Protein AF-A0A3C0NEG3-F1 (afdb_monomer_lite)

Structure (mmCIF, N/CA/C/O backbone):
data_AF-A0A3C0NEG3-F1
#
_entry.id   AF-A0A3C0NEG3-F1
#
loop_
_atom_site.group_PDB
_atom_site.id
_atom_site.type_symbol
_atom_site.label_atom_id
_atom_site.label_alt_id
_atom_site.label_comp_id
_atom_site.label_asym_id
_atom_site.label_entity_id
_atom_site.label_seq_id
_atom_site.pdbx_PDB_ins_code
_atom_site.Cartn_x
_atom_site.Cartn_y
_atom_site.Cartn_z
_atom_site.occupancy
_atom_site.B_iso_or_equiv
_atom_site.auth_seq_id
_atom_site.auth_comp_id
_atom_site.auth_asym_id
_atom_site.auth_atom_id
_atom_site.pdbx_PDB_model_num
ATOM 1 N N . GLN A 1 1 ? 17.263 -4.544 -6.097 1.00 60.53 1 GLN A N 1
ATOM 2 C CA . GLN A 1 1 ? 18.650 -4.554 -5.579 1.00 60.53 1 GLN A CA 1
ATOM 3 C C . GLN A 1 1 ? 19.624 -3.940 -6.587 1.00 60.53 1 GLN A C 1
ATOM 5 O O . GLN A 1 1 ? 20.251 -2.952 -6.242 1.00 60.53 1 GLN A O 1
ATOM 10 N N . HIS A 1 2 ? 19.670 -4.410 -7.842 1.00 71.50 2 HIS A N 1
ATOM 11 C CA . HIS A 1 2 ? 20.599 -3.918 -8.881 1.00 71.50 2 HIS A CA 1
ATOM 12 C C . HIS A 1 2 ? 20.603 -2.393 -9.121 1.00 71.50 2 HIS A C 1
ATOM 14 O O . HIS A 1 2 ? 21.669 -1.798 -9.230 1.00 71.50 2 HIS A O 1
ATOM 20 N N . HIS A 1 3 ? 19.442 -1.728 -9.105 1.00 70.12 3 HIS A N 1
ATOM 21 C CA . HIS A 1 3 ? 19.370 -0.267 -9.274 1.00 70.12 3 HIS A CA 1
ATOM 22 C C . HIS A 1 3 ? 20.035 0.546 -8.150 1.00 70.12 3 HIS A C 1
ATOM 24 O O . HIS A 1 3 ? 20.292 1.730 -8.329 1.00 70.12 3 HIS A O 1
ATOM 30 N N . ARG A 1 4 ? 20.328 -0.071 -6.995 1.00 71.00 4 ARG A N 1
ATOM 31 C CA . ARG A 1 4 ? 20.996 0.588 -5.858 1.00 71.00 4 ARG A CA 1
ATOM 32 C C . ARG A 1 4 ? 22.513 0.421 -5.888 1.00 71.00 4 ARG A C 1
ATOM 34 O O . ARG A 1 4 ? 23.214 1.191 -5.244 1.00 71.00 4 ARG A O 1
ATOM 41 N N . THR A 1 5 ? 23.007 -0.601 -6.583 1.00 82.31 5 THR A N 1
ATOM 42 C CA . THR A 1 5 ? 24.415 -1.024 -6.534 1.00 82.31 5 THR A CA 1
ATOM 43 C C . THR A 1 5 ? 25.173 -0.723 -7.822 1.00 82.31 5 THR A C 1
ATOM 45 O O . THR A 1 5 ? 26.396 -0.635 -7.796 1.00 82.31 5 THR A O 1
ATOM 48 N N . THR A 1 6 ? 24.474 -0.550 -8.945 1.00 83.25 6 THR A N 1
ATOM 49 C CA . THR A 1 6 ? 25.097 -0.292 -10.246 1.00 83.25 6 THR A CA 1
ATOM 50 C C . THR A 1 6 ? 25.246 1.209 -10.487 1.00 83.25 6 THR A C 1
ATOM 52 O O . THR A 1 6 ? 24.261 1.914 -10.711 1.00 83.25 6 THR A O 1
ATOM 55 N N . GLN A 1 7 ? 26.484 1.707 -10.457 1.00 81.62 7 GLN A N 1
ATOM 56 C CA . GLN A 1 7 ? 26.778 3.099 -10.809 1.00 81.62 7 GLN A CA 1
ATOM 57 C C . GLN A 1 7 ? 26.480 3.367 -12.288 1.00 81.62 7 GLN A C 1
ATOM 59 O O . GLN A 1 7 ? 26.756 2.530 -13.144 1.00 81.62 7 GLN A O 1
ATOM 64 N N . GLY A 1 8 ? 25.922 4.544 -12.585 1.00 84.38 8 GLY A N 1
ATOM 65 C CA . GLY A 1 8 ? 25.623 4.954 -13.961 1.00 84.38 8 GLY A CA 1
ATOM 66 C C . GLY A 1 8 ? 24.558 4.103 -14.659 1.00 84.38 8 GLY A C 1
ATOM 67 O O . GLY A 1 8 ? 24.496 4.106 -15.886 1.00 84.38 8 GLY A O 1
ATOM 68 N N . LEU A 1 9 ? 23.733 3.363 -13.908 1.00 91.31 9 LEU A N 1
ATOM 69 C CA . LEU A 1 9 ? 22.645 2.582 -14.488 1.00 91.31 9 LEU A CA 1
ATOM 70 C C . LEU A 1 9 ? 21.703 3.506 -15.265 1.00 91.31 9 LEU A C 1
ATOM 72 O O . LEU A 1 9 ? 21.126 4.421 -14.689 1.00 91.31 9 LEU A O 1
ATOM 76 N N . ALA A 1 10 ? 21.554 3.261 -16.566 1.00 93.31 10 ALA A N 1
ATOM 77 C CA . ALA A 1 10 ? 20.720 4.088 -17.432 1.00 93.31 10 ALA A CA 1
ATOM 78 C C . ALA A 1 10 ? 19.257 3.636 -17.430 1.00 93.31 10 ALA A C 1
ATOM 80 O O . ALA A 1 10 ? 18.354 4.461 -17.405 1.00 93.31 10 ALA A O 1
ATOM 81 N N . PHE A 1 11 ? 19.019 2.325 -17.445 1.00 94.44 11 PHE A N 1
ATOM 82 C CA . PHE A 1 11 ? 17.681 1.769 -17.598 1.00 94.44 11 PHE A CA 1
ATOM 83 C C . PHE A 1 11 ? 17.547 0.451 -16.837 1.00 94.44 11 PHE A C 1
ATOM 85 O O . PHE A 1 11 ? 18.527 -0.263 -16.619 1.00 94.44 11 PHE A O 1
ATOM 92 N N . THR A 1 12 ? 16.334 0.101 -16.430 1.00 94.62 12 THR A N 1
ATOM 93 C CA . THR A 1 12 ? 16.001 -1.232 -15.915 1.00 94.62 12 THR A CA 1
ATOM 94 C C . THR A 1 12 ? 14.788 -1.767 -16.641 1.00 94.62 12 THR A C 1
ATOM 96 O O . THR A 1 12 ? 13.788 -1.068 -16.731 1.00 94.62 12 THR A O 1
ATOM 99 N N . PHE A 1 13 ? 14.875 -3.010 -17.110 1.00 95.19 13 PHE A N 1
ATOM 100 C CA . PHE A 1 13 ? 13.734 -3.770 -17.604 1.00 95.19 13 PHE A CA 1
ATOM 101 C C . PHE A 1 13 ? 13.286 -4.762 -16.534 1.00 95.19 13 PHE A C 1
ATOM 103 O O . PHE A 1 13 ? 14.113 -5.377 -15.857 1.00 95.19 13 PHE A O 1
ATOM 110 N N . PHE A 1 14 ? 11.978 -4.920 -16.397 1.00 94.94 14 PHE A N 1
ATOM 111 C CA . PHE A 1 14 ? 11.344 -5.866 -15.499 1.00 94.94 14 PHE A CA 1
ATOM 112 C C . PHE A 1 14 ? 10.324 -6.682 -16.288 1.00 94.94 14 PHE A C 1
ATOM 114 O O . PHE A 1 14 ? 9.304 -6.154 -16.721 1.00 94.94 14 PHE A O 1
ATOM 121 N N . ALA A 1 15 ? 10.611 -7.964 -16.489 1.00 95.88 15 ALA A N 1
ATOM 122 C CA . ALA A 1 15 ? 9.687 -8.892 -17.124 1.00 95.88 15 ALA A CA 1
ATOM 123 C C . ALA A 1 15 ? 8.828 -9.588 -16.063 1.00 95.88 15 ALA A C 1
ATOM 125 O O . ALA A 1 15 ? 9.341 -10.028 -15.033 1.00 95.88 15 ALA A O 1
ATOM 126 N N . CYS A 1 16 ? 7.535 -9.722 -16.329 1.00 94.75 16 CYS A N 1
ATOM 127 C CA . CYS A 1 16 ? 6.589 -10.403 -15.453 1.00 94.75 16 CYS A CA 1
ATOM 128 C C . CYS A 1 16 ? 5.609 -11.246 -16.267 1.00 94.75 16 CYS A C 1
ATOM 130 O O . CYS A 1 16 ? 5.291 -10.927 -17.414 1.00 94.75 16 CYS A O 1
ATOM 132 N N . ALA A 1 17 ? 5.151 -12.345 -15.675 1.00 94.69 17 ALA A N 1
ATOM 133 C CA . ALA A 1 17 ? 3.970 -13.026 -16.182 1.00 94.69 17 ALA A CA 1
ATOM 134 C C . ALA A 1 17 ? 2.726 -12.229 -15.775 1.00 94.69 17 ALA A C 1
ATOM 136 O O . ALA A 1 17 ? 2.756 -11.566 -14.739 1.00 94.69 17 ALA A O 1
ATOM 137 N N . GLU A 1 18 ? 1.660 -12.328 -16.574 1.00 91.00 18 GLU A N 1
ATOM 138 C CA . GLU A 1 18 ? 0.368 -11.675 -16.291 1.00 91.00 18 GLU A CA 1
ATOM 139 C C . GLU A 1 18 ? 0.521 -10.157 -16.048 1.00 91.00 18 GLU A C 1
ATOM 141 O O . GLU A 1 18 ? 0.193 -9.657 -14.977 1.00 91.00 18 GLU A O 1
ATOM 146 N N . PRO A 1 19 ? 1.057 -9.387 -17.017 1.00 92.06 19 PRO A N 1
ATOM 147 C CA . PRO A 1 19 ? 1.447 -7.993 -16.786 1.00 92.06 19 PRO A CA 1
ATOM 148 C C . PRO A 1 19 ? 0.305 -7.088 -16.318 1.00 92.06 19 PRO A C 1
ATOM 150 O O . PRO A 1 19 ? 0.536 -6.182 -15.522 1.00 92.06 19 PRO A O 1
ATOM 153 N N . GLU A 1 20 ? -0.918 -7.352 -16.772 1.00 92.88 20 GLU A N 1
ATOM 154 C CA . GLU A 1 20 ? -2.088 -6.544 -16.420 1.00 92.88 20 GLU A CA 1
ATOM 155 C C . GLU A 1 20 ? -2.397 -6.592 -14.916 1.00 92.88 20 GLU A C 1
ATOM 157 O O . GLU A 1 20 ? -2.740 -5.566 -14.329 1.00 92.88 20 GLU A O 1
ATOM 162 N N . ASP A 1 21 ? -2.165 -7.733 -14.261 1.00 92.94 21 ASP A N 1
ATOM 163 C CA . ASP A 1 21 ? -2.406 -7.899 -12.822 1.00 92.94 21 ASP A CA 1
ATOM 164 C C . ASP A 1 21 ? -1.425 -7.065 -11.982 1.00 92.94 21 ASP A C 1
ATOM 166 O O . ASP A 1 21 ? -1.730 -6.637 -10.866 1.00 92.94 21 ASP A O 1
ATOM 170 N N . TRP A 1 22 ? -0.250 -6.766 -12.539 1.00 92.50 22 TRP A N 1
ATOM 171 C CA . TRP A 1 22 ? 0.776 -5.958 -11.888 1.00 92.50 22 TRP A CA 1
ATOM 172 C C . TRP A 1 22 ? 0.698 -4.469 -12.229 1.00 92.50 22 TRP A C 1
ATOM 174 O O . TRP A 1 22 ? 1.451 -3.678 -11.653 1.00 92.50 22 TRP A O 1
ATOM 184 N N . ALA A 1 23 ? -0.196 -4.061 -13.134 1.00 91.69 23 ALA A N 1
ATOM 185 C CA . ALA A 1 23 ? -0.222 -2.708 -13.682 1.00 91.69 23 ALA A CA 1
ATOM 186 C C . ALA A 1 23 ? -0.338 -1.627 -12.596 1.00 91.69 23 ALA A C 1
ATOM 188 O O . ALA A 1 23 ? 0.389 -0.635 -12.639 1.00 91.69 23 ALA A O 1
ATOM 189 N N . VAL A 1 24 ? -1.188 -1.837 -11.586 1.00 92.50 24 VAL A N 1
ATOM 190 C CA . VAL A 1 24 ? -1.364 -0.890 -10.469 1.00 92.50 24 VAL A CA 1
ATOM 191 C C . VAL A 1 24 ? -0.084 -0.763 -9.643 1.00 92.50 24 VAL A C 1
ATOM 193 O O . VAL A 1 24 ? 0.346 0.347 -9.327 1.00 92.50 24 VAL A O 1
ATOM 196 N N . MET A 1 25 ? 0.555 -1.889 -9.322 1.00 91.81 25 MET A N 1
ATOM 197 C CA . MET A 1 25 ? 1.785 -1.901 -8.531 1.00 91.81 25 MET A CA 1
ATOM 198 C C . MET A 1 25 ? 2.939 -1.242 -9.291 1.00 91.81 25 MET A C 1
ATOM 200 O O . MET A 1 25 ? 3.649 -0.409 -8.730 1.00 91.81 25 MET A O 1
ATOM 204 N N . PHE A 1 26 ? 3.098 -1.545 -10.581 1.00 94.38 26 PHE A N 1
ATOM 205 C CA . PHE A 1 26 ? 4.150 -0.938 -11.393 1.00 94.38 26 PHE A CA 1
ATOM 206 C C . PHE A 1 26 ? 3.898 0.537 -11.694 1.00 94.38 26 PHE A C 1
ATOM 208 O O . PHE A 1 26 ? 4.852 1.311 -11.673 1.00 94.38 26 PHE A O 1
ATOM 215 N N . ALA A 1 27 ? 2.644 0.965 -11.850 1.00 91.94 27 ALA A N 1
ATOM 216 C CA . ALA A 1 27 ? 2.310 2.385 -11.916 1.00 91.94 27 ALA A CA 1
ATOM 217 C C . ALA A 1 27 ? 2.690 3.110 -10.612 1.00 91.94 27 ALA A C 1
ATOM 219 O O . ALA A 1 27 ? 3.340 4.157 -10.659 1.00 91.94 27 ALA A O 1
ATOM 220 N N . TYR A 1 28 ? 2.372 2.531 -9.444 1.00 92.31 28 TYR A N 1
ATOM 221 C CA . TYR A 1 28 ? 2.825 3.063 -8.151 1.00 92.31 28 TYR A CA 1
ATOM 222 C C . TYR A 1 28 ? 4.355 3.125 -8.069 1.00 92.31 28 TYR A C 1
ATOM 224 O O . TYR A 1 28 ? 4.900 4.120 -7.592 1.00 92.31 28 TYR A O 1
ATOM 232 N N . ALA A 1 29 ? 5.052 2.105 -8.568 1.00 92.62 29 ALA A N 1
ATOM 233 C CA . ALA A 1 29 ? 6.508 2.030 -8.566 1.00 92.62 29 ALA A CA 1
ATOM 234 C C . ALA A 1 29 ? 7.184 2.867 -9.670 1.00 92.62 29 ALA A C 1
ATOM 236 O O . ALA A 1 29 ? 8.407 2.860 -9.758 1.00 92.62 29 ALA A O 1
ATOM 237 N N . ASP A 1 30 ? 6.427 3.606 -10.488 1.00 94.62 30 ASP A N 1
ATOM 238 C CA . ASP A 1 30 ? 6.941 4.397 -11.617 1.00 94.62 30 ASP A CA 1
ATOM 239 C C . ASP A 1 30 ? 7.656 3.562 -12.698 1.00 94.62 30 ASP A C 1
ATOM 241 O O . ASP A 1 30 ? 8.630 3.987 -13.317 1.00 94.62 30 ASP A O 1
ATOM 245 N N . LEU A 1 31 ? 7.187 2.336 -12.912 1.00 94.75 31 LEU A N 1
ATOM 246 C CA . LEU A 1 31 ? 7.632 1.470 -13.994 1.00 94.75 31 LEU A CA 1
ATOM 247 C C . LEU A 1 31 ? 6.652 1.589 -15.167 1.00 94.75 31 LEU A C 1
ATOM 249 O O . LEU A 1 31 ? 5.475 1.248 -15.054 1.00 94.75 31 LEU A O 1
ATOM 253 N N . ALA A 1 32 ? 7.145 2.060 -16.310 1.00 95.44 32 ALA A N 1
ATOM 254 C CA . ALA A 1 32 ? 6.357 2.238 -17.523 1.00 95.44 32 ALA A CA 1
ATOM 255 C C . ALA A 1 32 ? 6.205 0.916 -18.281 1.00 95.44 32 ALA A C 1
ATOM 257 O O . ALA A 1 32 ? 7.156 0.142 -18.376 1.00 95.44 32 ALA A O 1
ATOM 258 N N . ARG A 1 33 ? 5.024 0.663 -18.852 1.00 96.88 33 ARG A N 1
ATOM 259 C CA . ARG A 1 33 ? 4.793 -0.494 -19.724 1.00 96.88 33 ARG A CA 1
ATOM 260 C C . ARG A 1 33 ? 5.548 -0.321 -21.044 1.00 96.88 33 ARG A C 1
ATOM 262 O O . ARG A 1 33 ? 5.508 0.755 -21.629 1.00 96.88 33 ARG A O 1
ATOM 269 N N . ILE A 1 34 ? 6.179 -1.392 -21.522 1.00 97.12 34 ILE A N 1
ATOM 270 C CA . ILE A 1 34 ? 6.882 -1.441 -22.812 1.00 97.12 34 ILE A CA 1
ATOM 271 C C . ILE A 1 34 ? 6.358 -2.649 -23.608 1.00 97.12 34 ILE A C 1
ATOM 273 O O . ILE A 1 34 ? 6.982 -3.713 -23.582 1.00 97.12 34 ILE A O 1
ATOM 277 N N . PRO A 1 35 ? 5.180 -2.543 -24.253 1.00 95.44 35 PRO A N 1
ATOM 278 C CA . PRO A 1 35 ? 4.567 -3.660 -24.977 1.00 95.44 35 PRO A CA 1
ATOM 279 C C . PRO A 1 35 ? 5.444 -4.212 -26.106 1.00 95.44 35 PRO A C 1
ATOM 281 O O . PRO A 1 35 ? 5.375 -5.397 -26.416 1.00 95.44 35 PRO A O 1
ATOM 284 N N . GLU A 1 36 ? 6.294 -3.374 -26.701 1.00 96.44 36 GLU A N 1
ATOM 285 C CA . GLU A 1 36 ? 7.216 -3.744 -27.778 1.00 96.44 36 GLU A CA 1
ATOM 286 C C . GLU A 1 36 ? 8.322 -4.699 -27.309 1.00 96.44 36 GLU A C 1
ATOM 288 O O . GLU A 1 36 ? 8.946 -5.366 -28.130 1.00 96.44 36 GLU A O 1
ATOM 293 N N . ALA A 1 37 ? 8.573 -4.757 -25.998 1.00 96.38 37 ALA A N 1
ATOM 294 C CA . ALA A 1 37 ? 9.551 -5.648 -25.385 1.00 96.38 37 ALA A CA 1
ATOM 295 C C . ALA A 1 37 ? 8.922 -6.943 -24.840 1.00 96.38 37 ALA A C 1
ATOM 297 O O . ALA A 1 37 ? 9.627 -7.749 -24.232 1.00 96.38 37 ALA A O 1
ATOM 298 N N . ASP A 1 38 ? 7.619 -7.157 -25.041 1.00 96.50 38 ASP A N 1
ATOM 299 C CA . ASP A 1 38 ? 6.953 -8.405 -24.673 1.00 96.50 38 ASP A CA 1
ATOM 300 C C . ASP A 1 38 ? 7.542 -9.599 -25.412 1.00 96.50 38 ASP A C 1
ATOM 302 O O . ASP A 1 38 ? 7.928 -9.518 -26.578 1.00 96.50 38 ASP A O 1
ATOM 306 N N . PHE A 1 39 ? 7.544 -10.744 -24.740 1.00 95.81 39 PHE A N 1
ATOM 307 C CA . PHE A 1 39 ? 8.059 -11.975 -25.317 1.00 95.81 39 PHE A CA 1
ATOM 308 C C . PHE A 1 39 ? 7.307 -13.198 -24.798 1.00 95.81 39 PHE A C 1
ATOM 310 O O . PHE A 1 39 ? 6.548 -13.136 -23.828 1.00 95.81 39 PHE A O 1
ATOM 317 N N . GLU A 1 40 ? 7.527 -14.327 -25.462 1.00 96.38 40 GLU A N 1
ATOM 318 C CA . GLU A 1 40 ? 6.933 -15.610 -25.109 1.00 96.38 40 GLU A CA 1
ATOM 319 C C . GLU A 1 40 ? 8.030 -16.641 -24.835 1.00 96.38 40 GLU A C 1
ATOM 321 O O . GLU A 1 40 ? 9.000 -16.745 -25.586 1.00 96.38 40 GLU A O 1
ATOM 326 N N . VAL A 1 41 ? 7.877 -17.412 -23.757 1.00 94.75 41 VAL A N 1
ATOM 327 C CA . VAL A 1 41 ? 8.751 -18.548 -23.437 1.00 94.75 41 VAL A CA 1
ATOM 328 C C . VAL A 1 41 ? 7.872 -19.747 -23.126 1.00 94.75 41 VAL A C 1
ATOM 330 O O . VAL A 1 41 ? 7.089 -19.719 -22.179 1.00 94.75 41 VAL A O 1
ATOM 333 N N . GLY A 1 42 ? 7.992 -20.804 -23.933 1.00 93.19 42 GLY A N 1
ATOM 334 C CA . GLY A 1 42 ? 7.278 -22.063 -23.710 1.00 93.19 42 GLY A CA 1
ATOM 335 C C . GLY A 1 42 ? 5.750 -21.930 -23.694 1.00 93.19 42 GLY A C 1
ATOM 336 O O . GLY A 1 42 ? 5.111 -22.532 -22.837 1.00 93.19 42 GLY A O 1
ATOM 337 N N . GLY A 1 43 ? 5.159 -21.126 -24.585 1.00 91.75 43 GLY A N 1
ATOM 338 C CA . GLY A 1 43 ? 3.703 -20.930 -24.633 1.00 91.75 43 GLY A CA 1
ATOM 339 C C . GLY A 1 43 ? 3.171 -19.849 -23.686 1.00 91.75 43 GLY A C 1
ATOM 340 O O . GLY A 1 43 ? 1.977 -19.556 -23.698 1.00 91.75 43 GLY A O 1
ATOM 341 N N . ARG A 1 44 ? 4.022 -19.274 -22.822 1.00 92.62 44 ARG A N 1
ATOM 342 C CA . ARG A 1 44 ? 3.623 -18.275 -21.822 1.00 92.62 44 ARG A CA 1
ATOM 343 C C . ARG A 1 44 ? 4.119 -16.889 -22.210 1.00 92.62 44 ARG A C 1
ATOM 345 O O . ARG A 1 44 ? 5.318 -16.691 -22.403 1.00 92.62 44 ARG A O 1
ATOM 352 N N . ARG A 1 45 ? 3.195 -15.928 -22.275 1.00 92.25 45 ARG A N 1
ATOM 353 C CA . ARG A 1 45 ? 3.488 -14.519 -22.559 1.00 92.25 45 ARG A CA 1
ATOM 354 C C . ARG A 1 45 ? 3.959 -13.784 -21.305 1.00 92.25 45 ARG A C 1
ATOM 356 O O . ARG A 1 45 ? 3.351 -13.904 -20.241 1.00 92.25 45 ARG A O 1
ATOM 363 N N . TYR A 1 46 ? 5.003 -12.984 -21.469 1.00 96.56 46 TYR A N 1
ATOM 364 C CA . TYR A 1 46 ? 5.566 -12.109 -20.451 1.00 96.56 46 TYR A CA 1
ATOM 365 C C . TYR A 1 46 ? 5.481 -10.662 -20.917 1.00 96.56 46 TYR A C 1
ATOM 367 O O . TYR A 1 46 ? 5.853 -10.341 -22.047 1.00 96.56 46 TYR A O 1
ATOM 375 N N . GLY A 1 47 ? 4.988 -9.797 -20.034 1.00 96.94 47 GLY A N 1
ATOM 376 C CA . GLY A 1 47 ? 4.999 -8.363 -20.262 1.00 96.94 47 GLY A CA 1
ATOM 377 C C . GLY A 1 47 ? 6.219 -7.709 -19.642 1.00 96.94 47 GLY A C 1
ATOM 378 O O . GLY A 1 47 ? 6.667 -8.100 -18.560 1.00 96.94 47 GLY A O 1
ATOM 379 N N . VAL A 1 48 ? 6.748 -6.701 -20.327 1.00 97.62 48 VAL A N 1
ATOM 380 C CA . VAL A 1 48 ? 7.905 -5.936 -19.866 1.00 97.62 48 VAL A CA 1
ATOM 381 C C . VAL A 1 48 ? 7.510 -4.535 -19.420 1.00 97.62 48 VAL A C 1
ATOM 383 O O . VAL A 1 48 ? 6.781 -3.802 -20.093 1.00 97.62 48 VAL A O 1
ATOM 386 N N . TYR A 1 49 ? 8.035 -4.158 -18.267 1.00 97.50 49 TYR A N 1
ATOM 387 C CA . TYR A 1 49 ? 8.027 -2.801 -17.759 1.00 97.50 49 TYR A CA 1
ATOM 388 C C . TYR A 1 49 ? 9.451 -2.268 -17.678 1.00 97.50 49 TYR A C 1
ATOM 390 O O . TYR A 1 49 ? 10.414 -3.038 -17.676 1.00 97.50 49 TYR A O 1
ATOM 398 N N . GLY A 1 50 ? 9.609 -0.956 -17.570 1.00 95.88 50 GLY A N 1
ATOM 399 C CA . GLY A 1 50 ? 10.925 -0.387 -17.375 1.00 95.88 50 GLY A CA 1
ATOM 400 C C . GLY A 1 50 ? 10.950 0.983 -16.737 1.00 95.88 50 GLY A C 1
ATOM 401 O O . GLY A 1 50 ? 9.932 1.650 -16.582 1.00 95.88 50 GLY A O 1
ATOM 402 N N . HIS A 1 51 ? 12.155 1.374 -16.347 1.00 96.50 51 HIS A N 1
ATOM 403 C CA . HIS A 1 51 ? 12.426 2.655 -15.724 1.00 96.50 51 HIS A CA 1
ATOM 404 C C . HIS A 1 51 ? 13.712 3.245 -16.301 1.00 96.50 51 HIS A C 1
ATOM 406 O O . HIS A 1 51 ? 14.760 2.591 -16.266 1.00 96.50 51 HIS A O 1
ATOM 412 N N . ASP A 1 52 ? 13.627 4.471 -16.821 1.00 95.31 52 ASP A N 1
ATOM 413 C CA . ASP A 1 52 ? 14.782 5.227 -17.304 1.00 95.31 52 ASP A CA 1
ATOM 414 C C . ASP A 1 52 ? 15.341 6.105 -16.182 1.00 95.31 52 ASP A C 1
ATOM 416 O O . ASP A 1 52 ? 14.835 7.190 -15.885 1.00 95.31 52 ASP A O 1
ATOM 420 N N . TRP A 1 53 ? 16.434 5.648 -15.581 1.00 94.00 53 TRP A N 1
ATOM 421 C CA . TRP A 1 53 ? 17.096 6.332 -14.474 1.00 94.00 53 TRP A CA 1
ATOM 422 C C . TRP A 1 53 ? 17.791 7.630 -14.898 1.00 94.00 53 TRP A C 1
ATOM 424 O O . TRP A 1 53 ? 18.201 8.412 -14.041 1.00 94.00 53 TRP A O 1
ATOM 434 N N . ARG A 1 54 ? 17.946 7.886 -16.204 1.00 93.62 54 ARG A N 1
ATOM 435 C CA . ARG A 1 54 ? 18.446 9.178 -16.702 1.00 93.62 54 ARG A CA 1
ATOM 436 C C . ARG A 1 54 ? 17.347 10.234 -16.682 1.00 93.62 54 ARG A C 1
ATOM 438 O O . ARG A 1 54 ? 17.652 11.407 -16.496 1.00 93.62 54 ARG A O 1
ATOM 445 N N . VAL A 1 55 ? 16.093 9.815 -16.869 1.00 93.69 55 VAL A N 1
ATOM 446 C CA . VAL A 1 55 ? 14.913 10.688 -16.816 1.00 93.69 55 VAL A CA 1
ATOM 447 C C . VAL A 1 55 ? 14.500 10.926 -15.369 1.00 93.69 55 VAL A C 1
ATOM 449 O O . VAL A 1 55 ? 14.335 12.077 -14.967 1.00 93.69 55 VAL A O 1
ATOM 452 N N . LEU A 1 56 ? 14.395 9.858 -14.571 1.00 93.44 56 LEU A N 1
ATOM 453 C CA . LEU A 1 56 ? 14.107 9.957 -13.144 1.00 93.44 56 LEU A CA 1
ATOM 454 C C . LEU A 1 56 ? 15.193 9.243 -12.322 1.00 93.44 5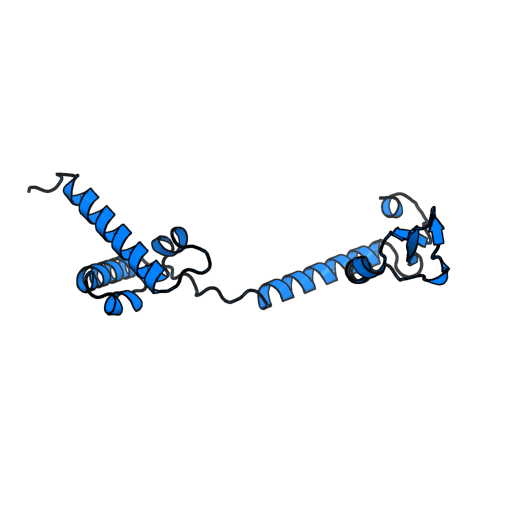6 LEU A C 1
ATOM 456 O O . LEU A 1 56 ? 15.105 8.049 -12.043 1.00 93.44 56 LEU A O 1
ATOM 460 N N . PRO A 1 57 ? 16.248 9.962 -11.902 1.00 91.88 57 PRO A N 1
ATOM 461 C CA . PRO A 1 57 ? 17.326 9.367 -11.125 1.00 91.88 57 PRO A CA 1
ATOM 462 C C . PRO A 1 57 ? 16.840 8.784 -9.800 1.00 91.88 57 PRO A C 1
ATOM 464 O O . PRO A 1 57 ? 15.913 9.301 -9.179 1.00 91.88 57 PRO A O 1
ATOM 467 N N . MET A 1 58 ? 17.549 7.767 -9.303 1.00 88.50 58 MET A N 1
ATOM 468 C CA . MET A 1 58 ? 17.186 7.007 -8.098 1.00 88.50 58 MET A CA 1
ATOM 469 C C . MET A 1 58 ? 16.770 7.879 -6.903 1.00 88.50 58 MET A C 1
ATOM 471 O O . MET A 1 58 ? 15.811 7.548 -6.213 1.00 88.50 58 MET A O 1
ATOM 475 N N . LYS A 1 59 ? 17.464 8.997 -6.647 1.00 89.50 59 LYS A N 1
ATOM 476 C CA . LYS A 1 59 ? 17.128 9.898 -5.533 1.00 89.50 59 LYS A CA 1
ATOM 477 C C . LYS A 1 59 ? 15.762 10.571 -5.722 1.00 89.50 59 LYS A C 1
ATOM 479 O O . LYS A 1 59 ? 15.003 10.684 -4.765 1.00 89.50 59 LYS A O 1
ATOM 484 N N . ALA A 1 60 ? 15.455 11.008 -6.942 1.00 92.31 60 ALA A N 1
ATOM 485 C CA . ALA A 1 60 ? 14.168 11.613 -7.274 1.00 92.31 60 ALA A CA 1
ATOM 486 C C . ALA A 1 60 ? 13.049 10.563 -7.265 1.00 92.31 60 ALA A C 1
ATOM 488 O O . ALA A 1 60 ? 11.985 10.808 -6.705 1.00 92.31 60 ALA A O 1
ATOM 489 N N . TRP A 1 61 ? 13.325 9.365 -7.782 1.00 94.25 61 TRP A N 1
ATOM 490 C CA . TRP A 1 61 ? 12.406 8.231 -7.722 1.00 94.25 61 TRP A CA 1
ATOM 491 C C . TRP A 1 61 ? 12.067 7.821 -6.278 1.00 94.25 61 TRP A C 1
ATOM 493 O O . TRP A 1 61 ? 10.903 7.649 -5.938 1.00 94.25 61 TRP A O 1
ATOM 503 N N . GLN A 1 62 ? 13.056 7.757 -5.380 1.00 92.00 62 GLN A N 1
ATOM 504 C CA . GLN A 1 62 ? 12.816 7.485 -3.955 1.00 92.00 62 GLN A CA 1
ATOM 505 C C . GLN A 1 62 ? 11.939 8.555 -3.294 1.00 92.00 62 GLN A C 1
ATOM 507 O O . GLN A 1 62 ? 11.046 8.219 -2.520 1.00 92.00 62 GLN A O 1
ATOM 512 N N . ALA A 1 63 ? 12.177 9.832 -3.605 1.00 94.25 63 ALA A N 1
ATOM 513 C CA . ALA A 1 63 ? 11.355 10.926 -3.095 1.00 94.25 63 ALA A CA 1
ATOM 514 C C . ALA A 1 63 ? 9.907 10.838 -3.610 1.00 94.25 63 ALA A C 1
ATOM 516 O O . ALA A 1 63 ? 8.972 11.027 -2.834 1.00 94.25 63 ALA A O 1
ATOM 517 N N . LEU A 1 64 ? 9.723 10.488 -4.887 1.00 93.75 64 LEU A N 1
ATOM 518 C CA . LEU A 1 64 ? 8.411 10.262 -5.493 1.00 93.75 64 LEU A CA 1
ATOM 519 C C . LEU A 1 64 ? 7.646 9.141 -4.777 1.00 93.75 64 LEU A C 1
ATOM 521 O O . LEU A 1 64 ? 6.488 9.332 -4.408 1.00 93.75 64 LEU A O 1
ATOM 525 N N . LEU A 1 65 ? 8.287 7.991 -4.543 1.00 93.88 65 LEU A N 1
ATOM 526 C CA . LEU A 1 65 ? 7.651 6.879 -3.832 1.00 93.88 65 LEU A CA 1
ATOM 527 C C . LEU A 1 65 ? 7.297 7.246 -2.390 1.00 93.88 65 LEU A C 1
ATOM 529 O O . LEU A 1 65 ? 6.193 6.956 -1.943 1.00 93.88 65 LEU A O 1
ATOM 533 N N . ALA A 1 66 ? 8.186 7.950 -1.685 1.00 93.06 66 ALA A N 1
ATOM 534 C CA . ALA A 1 66 ? 7.897 8.432 -0.338 1.00 93.06 66 ALA A CA 1
ATOM 535 C C . ALA A 1 66 ? 6.674 9.369 -0.314 1.00 93.06 66 ALA A C 1
ATOM 537 O O . ALA A 1 66 ? 5.827 9.262 0.569 1.00 93.06 66 ALA A O 1
ATOM 538 N N . GLN A 1 67 ? 6.541 10.257 -1.303 1.00 92.25 67 GLN A N 1
ATOM 539 C CA . GLN A 1 67 ? 5.383 11.143 -1.414 1.00 92.25 67 GLN A CA 1
ATOM 540 C C . GLN A 1 67 ? 4.087 10.373 -1.707 1.00 92.25 67 GLN A C 1
ATOM 542 O O . GLN A 1 67 ? 3.053 10.673 -1.107 1.00 92.25 67 GLN A O 1
ATOM 547 N N . ARG A 1 68 ? 4.139 9.372 -2.596 1.00 92.81 68 ARG A N 1
ATOM 548 C CA . ARG A 1 68 ? 2.996 8.490 -2.886 1.00 92.81 68 ARG A CA 1
ATOM 549 C C . ARG A 1 68 ? 2.553 7.726 -1.635 1.00 92.81 68 ARG A C 1
ATOM 551 O O . ARG A 1 68 ? 1.356 7.654 -1.376 1.00 92.81 68 ARG A O 1
ATOM 558 N N . GLU A 1 69 ? 3.495 7.239 -0.832 1.00 89.94 69 GLU A N 1
ATOM 559 C CA . GLU A 1 69 ? 3.204 6.517 0.412 1.00 89.94 69 GLU A CA 1
ATOM 560 C C . GLU A 1 69 ? 2.496 7.389 1.458 1.00 89.94 69 GLU A C 1
ATOM 562 O O . GLU A 1 69 ? 1.509 6.974 2.070 1.00 89.94 69 GLU A O 1
ATOM 567 N N . ILE A 1 70 ? 2.954 8.634 1.622 1.00 89.69 70 ILE A N 1
ATOM 568 C CA . ILE A 1 70 ? 2.311 9.606 2.516 1.00 89.69 70 ILE A CA 1
ATOM 569 C C . ILE A 1 70 ? 0.875 9.888 2.053 1.00 89.69 70 ILE A C 1
ATOM 571 O O . ILE A 1 70 ? -0.046 9.901 2.871 1.00 89.69 70 ILE A O 1
ATOM 575 N N . ALA A 1 71 ? 0.669 10.086 0.748 1.00 86.44 71 ALA A N 1
ATOM 576 C CA . ALA A 1 71 ? -0.655 10.346 0.188 1.00 86.44 71 ALA A CA 1
ATOM 577 C C . ALA A 1 71 ? -1.605 9.147 0.359 1.00 86.44 71 ALA A C 1
ATOM 579 O O . ALA A 1 71 ? -2.746 9.328 0.786 1.00 86.44 71 ALA A O 1
ATOM 580 N N . ALA A 1 72 ? -1.126 7.927 0.094 1.00 82.81 72 ALA A N 1
ATOM 581 C CA . ALA A 1 72 ? -1.898 6.701 0.285 1.00 82.81 72 ALA A CA 1
ATOM 582 C C . ALA A 1 72 ? -2.295 6.505 1.757 1.00 82.81 72 ALA A C 1
ATOM 584 O O . ALA A 1 72 ? -3.452 6.208 2.056 1.00 82.81 72 ALA A O 1
ATOM 585 N N . SER A 1 73 ? -1.368 6.763 2.684 1.00 77.75 73 SER A N 1
ATOM 586 C CA . SER A 1 73 ? -1.634 6.703 4.126 1.00 77.75 73 SER A CA 1
ATOM 587 C C . SER A 1 73 ? -2.694 7.721 4.558 1.00 77.75 73 SER A C 1
ATOM 589 O O . SER A 1 73 ? -3.612 7.384 5.304 1.00 77.75 73 SER A O 1
ATOM 591 N N . ALA A 1 74 ? -2.621 8.957 4.056 1.00 74.56 74 ALA A N 1
ATOM 592 C CA . ALA A 1 74 ? -3.627 9.980 4.337 1.00 74.56 74 ALA A CA 1
ATOM 593 C C . ALA A 1 74 ? -5.022 9.577 3.821 1.00 74.56 74 ALA A C 1
ATOM 595 O O . ALA A 1 74 ? -6.021 9.788 4.509 1.00 74.56 74 ALA A O 1
ATOM 596 N N . GLN A 1 75 ? -5.097 8.948 2.645 1.00 71.44 75 GLN A N 1
ATOM 597 C CA . GLN A 1 75 ? -6.354 8.462 2.074 1.00 71.44 75 GLN A CA 1
ATOM 598 C C . GLN A 1 75 ? -6.921 7.249 2.837 1.00 71.44 75 GLN A C 1
ATOM 600 O O . GLN A 1 75 ? -8.136 7.150 3.021 1.00 71.44 75 GLN A O 1
ATOM 605 N N . ALA A 1 76 ? -6.068 6.354 3.342 1.00 69.00 76 ALA A N 1
ATOM 606 C CA . ALA A 1 76 ? -6.481 5.227 4.185 1.00 69.00 76 ALA A CA 1
ATOM 607 C C . ALA A 1 76 ? -7.118 5.691 5.511 1.00 69.00 76 ALA A C 1
ATOM 609 O O . ALA A 1 76 ? -8.133 5.146 5.948 1.00 69.00 76 ALA A O 1
ATOM 610 N N . VAL A 1 77 ? -6.581 6.752 6.123 1.00 64.00 77 VAL A N 1
ATOM 611 C CA . VAL A 1 77 ? -7.174 7.367 7.326 1.00 64.00 77 VAL A CA 1
ATOM 612 C C . VAL A 1 77 ? -8.556 7.960 7.029 1.00 64.00 77 VAL A C 1
ATOM 614 O O . VAL A 1 77 ? -9.458 7.845 7.851 1.00 64.00 77 VAL A O 1
ATOM 617 N N . GLN A 1 78 ? -8.754 8.553 5.849 1.00 59.97 78 GLN A N 1
ATOM 618 C CA . GLN A 1 78 ? -10.043 9.139 5.453 1.00 59.97 78 GLN A CA 1
ATOM 619 C C . GLN A 1 78 ? -11.114 8.101 5.096 1.00 59.97 78 GLN A C 1
ATOM 621 O O . GLN A 1 78 ? -12.302 8.372 5.243 1.00 59.97 78 GLN A O 1
ATOM 626 N N . THR A 1 79 ? -10.705 6.936 4.593 1.00 59.56 79 THR A N 1
ATOM 627 C CA . THR A 1 79 ? -11.613 5.869 4.133 1.00 59.56 79 THR A CA 1
ATOM 628 C C . THR A 1 79 ? -11.909 4.821 5.200 1.00 59.56 79 THR A C 1
ATOM 630 O O . THR A 1 79 ? -12.783 3.979 4.999 1.00 59.56 79 THR A O 1
ATOM 633 N N . SER A 1 80 ? -11.229 4.884 6.347 1.00 52.78 80 SER A N 1
ATOM 634 C CA . SER A 1 80 ? -11.573 4.054 7.496 1.00 52.78 80 SER A CA 1
ATOM 635 C C . SER A 1 80 ? -12.989 4.420 7.961 1.00 52.78 80 SER A C 1
ATOM 637 O O . SER A 1 80 ? -13.231 5.596 8.256 1.00 52.78 80 SER A O 1
ATOM 639 N N . PRO A 1 81 ? -13.944 3.468 8.009 1.00 54.12 81 PRO A N 1
ATOM 640 C CA . PRO A 1 81 ? -15.262 3.750 8.555 1.00 54.12 81 PRO A CA 1
ATOM 641 C C . PRO A 1 81 ? -15.069 4.281 9.973 1.00 54.12 81 PRO A C 1
ATOM 643 O O . PRO A 1 81 ? -14.267 3.742 10.736 1.00 54.12 81 PRO A O 1
ATOM 646 N N . VAL A 1 82 ? -15.760 5.372 10.306 1.00 52.47 82 VAL A N 1
ATOM 647 C CA . VAL A 1 82 ? -15.777 5.921 11.662 1.00 52.47 82 VAL A CA 1
ATOM 648 C C . VAL A 1 82 ? -16.388 4.849 12.562 1.00 52.47 82 VAL A C 1
ATOM 650 O O . VAL A 1 82 ? -17.606 4.778 12.706 1.00 52.47 82 VAL A O 1
ATOM 653 N N . SER A 1 83 ? -15.554 3.976 13.131 1.00 57.94 83 SER A N 1
ATOM 654 C CA . SER A 1 83 ? -15.952 3.135 14.252 1.00 57.94 83 SER A CA 1
ATOM 655 C C . SER A 1 83 ? -16.529 4.072 15.303 1.00 57.94 83 SER A C 1
ATOM 657 O O . SER A 1 83 ? -15.916 5.101 15.605 1.00 57.94 83 SER A O 1
ATOM 659 N N . GLU A 1 84 ? -17.728 3.765 15.804 1.00 58.50 84 GLU A N 1
ATOM 660 C CA . GLU A 1 84 ? -18.386 4.594 16.813 1.00 58.50 84 GLU A CA 1
ATOM 661 C C . GLU A 1 84 ? -17.373 4.945 17.909 1.00 58.50 84 GLU A C 1
ATOM 663 O O . GLU A 1 84 ? -16.736 4.035 18.452 1.00 58.50 84 GLU A O 1
ATOM 668 N N . PRO A 1 85 ? -17.161 6.241 18.205 1.00 63.59 85 PRO A N 1
ATOM 669 C CA . PRO A 1 85 ? -16.063 6.653 19.059 1.00 63.59 85 PRO A CA 1
ATOM 670 C C . PRO A 1 85 ? -16.201 5.976 20.421 1.00 63.59 85 PRO A C 1
ATOM 672 O O . PRO A 1 85 ? -17.196 6.165 21.128 1.00 63.59 85 PRO A O 1
ATOM 675 N N . MET A 1 86 ? -15.198 5.164 20.761 1.00 66.69 86 MET A N 1
ATOM 676 C CA . MET A 1 86 ?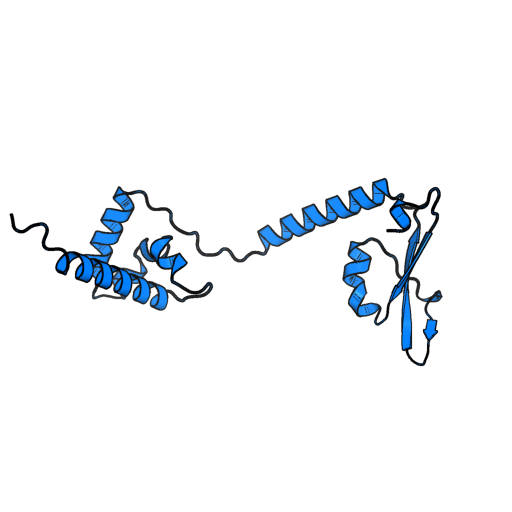 -15.066 4.538 22.071 1.00 66.69 86 MET A CA 1
ATOM 677 C C . MET A 1 86 ? -15.117 5.639 23.133 1.00 66.69 86 MET A C 1
ATOM 679 O O . MET A 1 86 ? -14.312 6.572 23.112 1.00 66.69 86 MET A O 1
ATOM 683 N N . VAL A 1 87 ? -16.075 5.543 24.052 1.00 77.75 87 VAL A N 1
ATOM 684 C CA . VAL A 1 87 ? -16.256 6.544 25.105 1.00 77.75 87 VAL A CA 1
ATOM 685 C C . VAL A 1 87 ? -15.292 6.226 26.244 1.00 77.75 87 VAL A C 1
ATOM 687 O O . VAL A 1 87 ? -15.342 5.144 26.833 1.00 77.75 87 VAL A O 1
AT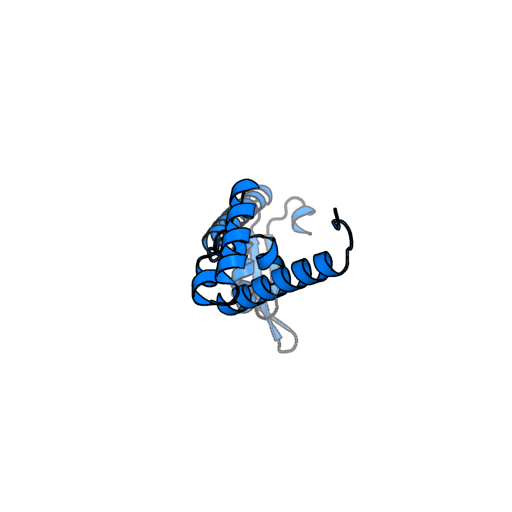OM 690 N N . VAL A 1 88 ? -14.414 7.177 26.567 1.00 78.00 88 VAL A N 1
ATOM 691 C CA . VAL A 1 88 ? -13.589 7.136 27.780 1.00 78.00 88 VAL A CA 1
ATOM 692 C C . VAL A 1 88 ? -14.368 7.839 28.885 1.00 78.00 88 VAL A C 1
ATOM 694 O O . VAL A 1 88 ? -14.457 9.061 28.891 1.00 78.00 88 VAL A O 1
ATOM 697 N N . LEU A 1 89 ? -14.958 7.058 29.790 1.00 82.69 89 LEU A N 1
ATOM 698 C CA . LEU A 1 89 ? -15.660 7.583 30.960 1.00 82.69 89 LEU A CA 1
ATOM 699 C C . LEU A 1 89 ? -14.651 7.893 32.064 1.00 82.69 89 LEU A C 1
ATOM 701 O O . LEU A 1 89 ? -13.811 7.055 32.402 1.00 82.69 89 LEU A O 1
ATOM 705 N N . SER A 1 90 ? -14.752 9.080 32.653 1.00 85.81 90 SER A N 1
ATOM 706 C CA . SER A 1 90 ? -14.120 9.355 33.941 1.00 85.81 90 SER A CA 1
ATOM 707 C C . SER A 1 90 ? -14.729 8.462 35.031 1.00 85.81 90 SER A C 1
ATOM 709 O O . SER A 1 90 ? -15.825 7.923 34.880 1.00 85.81 90 SER A O 1
ATOM 711 N N . GLN A 1 91 ? -14.033 8.304 36.160 1.00 85.56 91 GLN A N 1
ATOM 712 C CA . GLN A 1 91 ? -14.541 7.521 37.291 1.00 85.56 91 GLN A CA 1
ATOM 713 C C . GLN A 1 91 ? -15.978 7.899 37.720 1.00 85.56 91 GLN A C 1
ATOM 715 O O . GLN A 1 91 ? -16.787 6.982 37.858 1.00 85.56 91 GLN A O 1
ATOM 720 N N . PRO A 1 92 ? -16.344 9.184 37.921 1.00 88.75 92 PRO A N 1
ATOM 721 C CA . PRO A 1 92 ? -17.714 9.529 38.309 1.00 88.75 92 PRO A CA 1
ATOM 722 C C . PRO A 1 92 ? -18.742 9.204 37.217 1.00 88.75 92 PRO A C 1
ATOM 724 O O . PRO A 1 92 ? -19.809 8.685 37.530 1.00 88.75 92 PRO A O 1
ATOM 727 N N . GLU A 1 93 ? -18.418 9.430 35.942 1.00 86.44 93 GLU A N 1
ATOM 728 C CA . GLU A 1 93 ? -19.313 9.088 34.826 1.00 86.44 93 GLU A CA 1
ATOM 729 C C . GLU A 1 93 ? -19.512 7.575 34.702 1.00 86.44 93 GLU A C 1
ATOM 731 O O . GLU A 1 93 ? -20.609 7.112 34.399 1.00 86.44 93 GLU A O 1
ATOM 736 N N . PHE A 1 94 ? -18.464 6.794 34.973 1.00 88.81 94 PHE A N 1
ATOM 737 C CA . PHE A 1 94 ? -18.543 5.340 35.005 1.00 88.81 94 PHE A CA 1
ATOM 738 C C . PHE A 1 94 ? -19.457 4.852 36.133 1.00 88.81 94 PHE A C 1
ATOM 740 O O . PHE A 1 94 ? -20.295 3.987 35.901 1.00 88.81 94 PHE A O 1
ATOM 747 N N . VAL A 1 95 ? -19.339 5.421 37.338 1.00 88.69 95 VAL A N 1
ATOM 748 C CA . VAL A 1 95 ? -20.192 5.059 38.483 1.00 88.69 95 VAL A CA 1
ATOM 749 C C . VAL A 1 95 ? -21.665 5.331 38.186 1.00 88.69 95 VAL A C 1
ATOM 751 O O . VAL A 1 95 ? -22.502 4.460 38.426 1.00 88.69 95 VAL A O 1
ATOM 754 N N . GLU A 1 96 ? -21.986 6.497 37.627 1.00 89.38 96 GLU A N 1
ATOM 755 C CA . GLU A 1 96 ? -23.367 6.821 37.257 1.00 89.38 96 GLU A CA 1
ATOM 756 C C . GLU A 1 96 ? -23.879 5.904 36.143 1.00 89.38 96 GLU A C 1
ATOM 758 O O . GLU A 1 96 ? -24.970 5.350 36.252 1.00 89.38 96 GLU A O 1
ATOM 763 N N . ALA A 1 97 ? -23.054 5.616 35.135 1.00 89.50 97 ALA A N 1
ATOM 764 C CA . ALA A 1 97 ? -23.433 4.695 34.074 1.00 89.50 97 ALA A CA 1
ATOM 765 C C . ALA A 1 97 ? -23.669 3.259 34.580 1.00 89.50 97 ALA A C 1
ATOM 767 O O . ALA A 1 97 ? -24.576 2.578 34.098 1.00 89.50 97 ALA A O 1
ATOM 768 N N . VAL A 1 98 ? -22.900 2.795 35.573 1.00 88.81 98 VAL A N 1
ATOM 769 C CA . VAL A 1 98 ? -23.128 1.499 36.237 1.00 88.81 98 VAL A CA 1
ATOM 770 C C . VAL A 1 98 ? -24.430 1.523 37.036 1.00 88.81 98 VAL A C 1
ATOM 772 O O . VAL A 1 98 ? -25.207 0.572 36.961 1.00 88.81 98 VAL A O 1
ATOM 775 N N . ARG A 1 99 ? -24.707 2.609 37.764 1.00 87.62 99 ARG A N 1
ATOM 776 C CA . ARG A 1 99 ? -25.958 2.777 38.516 1.00 87.62 99 ARG A CA 1
ATOM 777 C C . ARG A 1 99 ? -27.171 2.714 37.586 1.00 87.62 99 ARG A C 1
ATOM 779 O O . ARG A 1 99 ? -28.113 1.975 37.870 1.00 87.62 99 ARG A O 1
ATOM 786 N N . ASP A 1 100 ? -27.111 3.419 36.462 1.00 86.69 100 ASP A N 1
ATOM 787 C CA . ASP A 1 100 ? -28.151 3.405 35.433 1.00 86.69 100 ASP A CA 1
ATOM 788 C C . ASP A 1 100 ? -28.305 2.016 34.801 1.00 86.69 100 ASP A C 1
ATOM 790 O O . ASP A 1 100 ? -29.425 1.554 34.577 1.00 86.69 100 ASP A O 1
ATOM 794 N N . ALA A 1 101 ? -27.195 1.306 34.563 1.00 88.19 101 ALA A N 1
ATOM 795 C CA . ALA A 1 101 ? -27.224 -0.057 34.036 1.00 88.19 101 ALA A CA 1
ATOM 796 C C . ALA A 1 101 ? -27.886 -1.040 35.012 1.00 88.19 101 ALA A C 1
ATOM 798 O O . ALA A 1 101 ? -28.658 -1.896 34.586 1.00 88.19 101 ALA A O 1
ATOM 799 N N . LEU A 1 102 ? -27.638 -0.899 36.317 1.00 87.06 102 LEU A N 1
ATOM 800 C CA . LEU A 1 102 ? -28.274 -1.718 37.350 1.00 87.06 102 LEU A CA 1
ATOM 801 C C . LEU A 1 10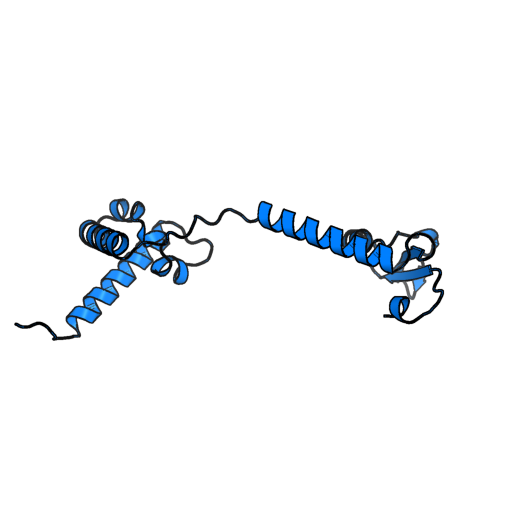2 ? -29.772 -1.411 37.485 1.00 87.06 102 LEU A C 1
ATOM 803 O O . LEU A 1 102 ? -30.583 -2.333 37.551 1.00 87.06 102 LEU A O 1
ATOM 807 N N . GLN A 1 103 ? -30.167 -0.133 37.468 1.00 86.00 103 GLN A N 1
ATOM 808 C CA . GLN A 1 103 ? -31.584 0.262 37.506 1.00 86.00 103 GLN A CA 1
ATOM 809 C C . GLN A 1 103 ? -32.352 -0.201 36.258 1.00 86.00 103 GLN A C 1
ATOM 811 O O . GLN A 1 103 ? -33.522 -0.585 36.338 1.00 86.00 103 GLN A O 1
ATOM 816 N N . GLY A 1 104 ? -31.688 -0.166 35.102 1.00 83.50 104 GLY A N 1
ATOM 817 C CA . GLY A 1 104 ? -32.217 -0.583 33.808 1.00 83.50 104 GLY A CA 1
ATOM 818 C C . GLY A 1 104 ? -31.975 -2.050 33.457 1.00 83.50 104 GLY A C 1
ATOM 819 O O . GLY A 1 104 ? -32.313 -2.438 32.344 1.00 83.50 104 GLY A O 1
ATOM 820 N N . PHE A 1 105 ? -31.425 -2.870 34.360 1.00 83.00 105 PHE A N 1
ATOM 821 C CA . PHE A 1 105 ? -30.872 -4.192 34.028 1.00 83.00 105 PHE A CA 1
ATOM 822 C C . PHE A 1 105 ? -31.858 -5.111 33.289 1.00 83.00 105 PHE A C 1
ATOM 824 O O . PHE A 1 105 ? -31.498 -5.750 32.301 1.00 83.00 105 PHE A O 1
ATOM 831 N N . SER A 1 106 ? -33.124 -5.128 33.716 1.00 80.88 106 SER A N 1
ATOM 832 C CA . SER A 1 106 ? -34.183 -5.954 33.111 1.00 80.88 106 SER A CA 1
ATOM 833 C C . SER A 1 106 ? -34.831 -5.329 31.867 1.00 80.88 106 SER A C 1
ATOM 835 O O . SER A 1 106 ? -35.674 -5.961 31.234 1.00 80.88 106 SER A O 1
ATOM 837 N N . ARG A 1 107 ? -34.497 -4.078 31.527 1.00 81.62 107 ARG A N 1
ATOM 838 C CA . ARG A 1 107 ? -35.087 -3.323 30.413 1.00 81.62 107 ARG A CA 1
ATOM 839 C C . ARG A 1 107 ? -34.029 -3.100 29.337 1.00 81.62 107 ARG A C 1
ATOM 841 O O . ARG A 1 107 ? -33.304 -2.109 29.373 1.00 81.62 107 ARG A O 1
ATOM 848 N N . CYS A 1 108 ? -33.985 -3.980 28.336 1.00 72.38 108 CYS A N 1
ATOM 849 C CA . CYS A 1 108 ? -33.023 -3.878 27.231 1.00 72.38 108 CYS A CA 1
ATOM 850 C C . CYS A 1 108 ? -33.044 -2.498 26.549 1.00 72.38 108 CYS A C 1
ATOM 852 O O . CYS A 1 108 ? -31.993 -1.980 26.185 1.00 72.38 108 CYS A O 1
ATOM 854 N N . ASP A 1 109 ? -34.214 -1.862 26.437 1.00 75.44 109 ASP A N 1
ATOM 855 C CA . ASP A 1 109 ? -34.335 -0.528 25.839 1.00 75.44 109 ASP A CA 1
ATOM 856 C C . ASP A 1 109 ? -33.688 0.586 26.676 1.00 75.44 109 ASP A C 1
ATOM 858 O O . ASP A 1 109 ? -33.162 1.539 26.108 1.00 75.44 109 ASP A O 1
ATOM 862 N N . ALA A 1 110 ? -33.651 0.451 28.007 1.00 78.06 110 ALA A N 1
ATOM 863 C CA . ALA A 1 110 ? -32.946 1.394 28.878 1.00 78.06 110 ALA A CA 1
ATOM 864 C C . ALA A 1 110 ? -31.419 1.237 28.767 1.00 78.06 110 ALA A C 1
ATOM 866 O O . ALA A 1 110 ? -30.681 2.213 28.882 1.00 78.06 110 ALA A O 1
ATOM 867 N N . LEU A 1 111 ? -30.941 0.019 28.488 1.00 81.94 111 LEU A N 1
ATOM 868 C CA . LEU A 1 111 ? -29.515 -0.275 28.338 1.00 81.94 111 LEU A CA 1
ATOM 869 C C . LEU A 1 111 ? -28.941 0.209 27.003 1.00 81.94 111 LEU A C 1
ATOM 871 O O . LEU A 1 111 ? -27.772 0.579 26.966 1.00 81.94 111 LEU A O 1
ATOM 875 N N . LYS A 1 112 ? -29.749 0.285 25.934 1.00 83.69 112 LYS A N 1
ATOM 876 C CA . LYS A 1 112 ? -29.320 0.766 24.601 1.00 83.69 112 LYS A CA 1
ATOM 877 C C . LYS A 1 112 ? -28.728 2.181 24.617 1.00 83.69 112 LYS A C 1
ATOM 879 O O . LYS A 1 112 ? -27.868 2.485 23.797 1.00 83.69 112 LYS A O 1
ATOM 884 N N . GLY A 1 113 ? -29.181 3.040 25.532 1.00 81.94 113 GLY A N 1
ATOM 885 C CA . GLY A 1 113 ? -28.675 4.409 25.693 1.00 81.94 113 GLY A CA 1
ATOM 886 C C . GLY A 1 113 ? -27.480 4.538 26.641 1.00 81.94 113 GLY A C 1
ATOM 887 O O . GLY A 1 113 ? -26.923 5.627 26.771 1.00 81.94 113 GLY A O 1
ATOM 888 N N . ASN A 1 114 ? -27.082 3.459 27.318 1.00 86.12 114 ASN A N 1
ATOM 889 C CA . ASN A 1 114 ? -26.078 3.524 28.369 1.00 86.12 114 ASN A CA 1
ATOM 890 C C . ASN A 1 114 ? -24.663 3.702 27.778 1.00 86.12 114 ASN A C 1
ATOM 892 O O . ASN A 1 114 ? -24.261 2.940 26.890 1.00 86.12 114 ASN A O 1
ATOM 896 N N . PRO A 1 115 ? -23.858 4.667 28.265 1.00 87.12 115 PRO A N 1
ATOM 897 C CA . PRO A 1 115 ? -22.526 4.912 27.720 1.00 87.12 115 PRO A CA 1
ATOM 898 C C . PRO A 1 115 ? -21.541 3.748 27.941 1.00 87.12 115 PRO A C 1
ATOM 900 O O . PRO A 1 115 ? -20.554 3.659 27.208 1.00 87.12 115 PRO A O 1
ATOM 903 N N . LEU A 1 116 ? -21.822 2.811 28.860 1.00 89.00 116 LEU A N 1
ATOM 904 C CA . LEU A 1 116 ? -21.022 1.595 29.051 1.00 89.00 116 LEU A CA 1
ATOM 905 C C . LEU A 1 116 ? -20.967 0.710 27.803 1.00 89.00 116 LEU A C 1
ATOM 907 O O . LEU A 1 116 ? -19.941 0.063 27.595 1.00 89.00 116 LEU A O 1
ATOM 911 N N . LEU A 1 117 ? -21.987 0.735 26.93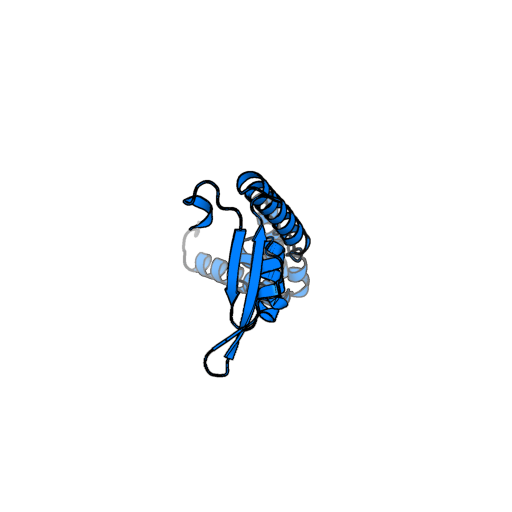3 1.00 86.94 117 LEU A N 1
ATOM 912 C CA . LEU A 1 117 ? -21.995 -0.037 25.679 1.00 86.94 117 LEU A CA 1
ATOM 913 C C . LEU A 1 117 ? -20.860 0.344 24.720 1.00 86.94 117 LEU A C 1
ATOM 915 O O . LEU A 1 117 ? -20.481 -0.456 23.871 1.00 86.94 117 LEU A O 1
ATOM 919 N N . ARG A 1 118 ? -20.333 1.568 24.846 1.00 84.38 118 ARG A N 1
ATOM 920 C CA . ARG A 1 118 ? -19.214 2.095 24.045 1.00 84.38 118 ARG A CA 1
ATOM 921 C C . ARG A 1 118 ? -17.923 2.211 24.853 1.00 84.38 118 ARG A C 1
ATOM 923 O O . ARG A 1 118 ? -16.932 2.740 24.354 1.00 84.38 118 ARG A O 1
ATOM 930 N N . SER A 1 119 ? -17.935 1.760 26.107 1.00 87.12 119 SER A N 1
ATOM 931 C CA . SER A 1 119 ? -16.742 1.732 26.944 1.00 87.12 119 SER A CA 1
ATOM 932 C C . SER A 1 119 ? -15.812 0.602 26.509 1.00 87.12 119 SER A C 1
ATOM 934 O O . SER A 1 119 ? -16.243 -0.405 25.940 1.00 87.12 119 SER A O 1
ATOM 936 N N . ARG A 1 120 ? -14.524 0.734 26.834 1.00 83.31 120 ARG A N 1
ATOM 937 C CA . ARG A 1 120 ? -13.517 -0.296 26.544 1.00 83.31 120 ARG A CA 1
ATOM 938 C C . ARG A 1 120 ? -13.889 -1.673 27.115 1.00 83.31 120 ARG A C 1
ATOM 940 O O . ARG A 1 120 ? -13.561 -2.674 26.492 1.00 83.31 120 ARG A O 1
ATOM 947 N N . LEU A 1 121 ? -14.590 -1.713 28.252 1.00 84.50 121 LEU A N 1
ATOM 948 C CA . LEU A 1 121 ? -15.006 -2.946 28.927 1.00 84.50 121 LEU A CA 1
ATOM 949 C C . LEU A 1 121 ? -15.903 -3.821 28.035 1.00 84.50 121 LEU A C 1
ATOM 951 O O . LEU A 1 121 ? -15.673 -5.020 27.929 1.00 84.50 121 LEU A O 1
ATOM 955 N N . VAL A 1 122 ? -16.883 -3.210 27.359 1.00 85.75 122 VAL A N 1
ATOM 956 C CA . VAL A 1 122 ? -17.803 -3.916 26.451 1.00 85.75 122 VAL A CA 1
ATOM 957 C C . VAL A 1 122 ? -17.165 -4.095 25.075 1.00 85.75 122 VAL A C 1
ATOM 959 O O . VAL A 1 122 ? -17.201 -5.191 24.522 1.00 85.75 122 VAL A O 1
ATOM 962 N N . MET A 1 123 ? -16.510 -3.053 24.549 1.00 83.25 123 MET A N 1
ATOM 963 C CA . MET A 1 123 ? -15.909 -3.069 23.207 1.00 83.25 123 MET A CA 1
ATOM 964 C C . MET A 1 123 ? -14.796 -4.118 23.042 1.00 83.25 123 MET A C 1
ATOM 966 O O . MET A 1 123 ? -14.599 -4.611 21.940 1.00 83.25 123 MET A O 1
ATOM 970 N N . GLN A 1 124 ? -14.083 -4.494 24.111 1.00 83.12 124 GLN A N 1
ATOM 971 C CA . GLN A 1 124 ? -13.060 -5.552 24.061 1.00 83.12 124 GLN A CA 1
ATOM 972 C C . GLN A 1 124 ? -13.627 -6.977 24.016 1.00 83.12 124 GLN A C 1
ATOM 974 O O . GLN A 1 124 ? -12.899 -7.902 23.663 1.00 83.12 124 GLN A O 1
ATOM 979 N N . GLN A 1 125 ? -14.885 -7.170 24.411 1.00 81.31 125 GLN A N 1
ATOM 980 C CA . GLN A 1 125 ? -15.521 -8.489 24.475 1.00 81.31 125 GLN A CA 1
ATOM 981 C C . GLN A 1 125 ? -16.446 -8.766 23.287 1.00 81.31 125 GLN A C 1
ATOM 983 O O . GLN A 1 125 ? -16.826 -9.914 23.053 1.00 81.31 125 GLN A O 1
ATOM 988 N N . VAL A 1 126 ? -16.799 -7.732 22.525 1.00 83.38 126 VAL A N 1
ATOM 989 C CA . VAL A 1 126 ? -17.626 -7.845 21.323 1.00 83.38 126 VAL A CA 1
ATOM 990 C C . VAL A 1 126 ? -16.771 -7.941 20.061 1.00 83.38 126 VAL A C 1
ATOM 992 O O . VAL A 1 126 ? -15.639 -7.471 20.017 1.00 83.38 126 VAL A O 1
ATOM 995 N N . LYS A 1 127 ? -17.313 -8.568 19.013 1.00 75.25 127 LYS A N 1
ATOM 996 C CA . LYS A 1 127 ? -16.659 -8.642 17.696 1.00 75.25 127 LYS A CA 1
ATOM 997 C C . LYS A 1 127 ? -16.706 -7.273 17.008 1.00 75.25 127 LYS A C 1
ATOM 999 O O . LYS A 1 127 ? -17.628 -6.502 17.262 1.00 75.25 127 LYS A O 1
ATOM 1004 N N . ASP A 1 128 ? -15.790 -7.025 16.069 1.00 66.75 128 ASP A N 1
ATOM 1005 C CA . ASP A 1 128 ? -15.604 -5.732 15.373 1.00 66.75 128 ASP A CA 1
ATOM 1006 C C . ASP A 1 128 ? -16.856 -5.166 14.652 1.00 66.75 128 ASP A C 1
ATOM 1008 O O . ASP A 1 128 ? -16.834 -4.021 14.216 1.00 66.75 128 ASP A O 1
ATOM 1012 N N . ASN A 1 129 ? -17.965 -5.916 14.563 1.00 66.44 129 ASN A N 1
ATOM 1013 C CA . ASN A 1 129 ? -19.249 -5.488 13.986 1.00 66.44 129 ASN A CA 1
ATOM 1014 C C . ASN A 1 129 ? -20.475 -5.877 14.836 1.00 66.44 129 ASN A C 1
ATOM 1016 O O . ASN A 1 129 ? -21.565 -6.070 14.299 1.00 66.44 129 ASN A O 1
ATOM 1020 N N . ALA A 1 130 ? -20.306 -6.041 16.148 1.00 74.50 130 ALA A N 1
ATOM 1021 C CA . ALA A 1 130 ? -21.409 -6.429 17.018 1.00 74.50 130 ALA A CA 1
ATOM 1022 C C . ALA A 1 130 ? -22.513 -5.368 17.055 1.00 74.50 130 ALA A C 1
ATOM 1024 O O . ALA A 1 130 ? -22.240 -4.172 17.252 1.00 74.50 130 ALA A O 1
ATOM 1025 N N . ASP A 1 131 ? -23.755 -5.826 16.898 1.00 82.25 131 ASP A N 1
ATOM 1026 C CA . ASP A 1 131 ? -24.931 -4.969 16.972 1.00 82.25 131 ASP A CA 1
ATOM 1027 C C . ASP A 1 131 ? -25.172 -4.466 18.411 1.00 82.25 131 ASP A C 1
ATOM 1029 O O . ASP A 1 131 ? -24.557 -4.909 19.388 1.00 82.25 131 ASP A O 1
ATOM 1033 N N . THR A 1 132 ? -26.064 -3.489 18.572 1.00 82.12 132 THR A N 1
ATOM 1034 C CA . THR A 1 132 ? -26.351 -2.917 19.896 1.00 82.12 132 THR A CA 1
ATOM 1035 C C . THR A 1 132 ? -26.924 -3.954 20.870 1.00 82.12 132 THR A C 1
ATOM 1037 O O . THR A 1 132 ? -26.693 -3.841 22.071 1.00 82.12 132 THR A O 1
ATOM 1040 N N . ASN A 1 133 ? -27.645 -4.970 20.390 1.00 84.19 133 ASN A N 1
ATOM 1041 C CA . ASN A 1 133 ? -28.247 -5.989 21.252 1.00 84.19 133 ASN A CA 1
ATOM 1042 C C . ASN A 1 133 ? -27.190 -6.970 21.777 1.00 84.19 133 ASN A C 1
ATOM 1044 O O . ASN A 1 133 ? -27.233 -7.336 22.949 1.00 84.19 133 ASN A O 1
ATOM 1048 N N . GLU A 1 134 ? -26.209 -7.335 20.952 1.00 84.38 134 GLU A N 1
ATOM 1049 C CA . GLU A 1 134 ? -25.036 -8.114 21.345 1.00 84.38 134 GLU A CA 1
ATOM 1050 C C . GLU A 1 134 ? -24.231 -7.370 22.415 1.00 84.38 134 GLU A C 1
ATOM 1052 O O . GLU A 1 134 ? -23.862 -7.955 23.435 1.00 84.38 134 GLU A O 1
ATOM 1057 N N . ARG A 1 135 ? -24.036 -6.054 22.255 1.00 85.94 135 ARG A N 1
ATOM 1058 C CA . ARG A 1 135 ? -23.381 -5.219 23.279 1.00 85.94 135 ARG A CA 1
ATOM 1059 C C . ARG A 1 135 ? -24.170 -5.176 24.588 1.00 85.94 135 ARG A C 1
ATOM 1061 O O . ARG A 1 135 ? -23.570 -5.243 25.659 1.00 85.94 135 ARG A O 1
ATOM 1068 N N . VAL A 1 136 ? -25.501 -5.081 24.521 1.00 87.44 136 VAL A N 1
ATOM 1069 C CA . VAL A 1 136 ? -26.376 -5.123 25.708 1.00 87.44 136 VAL A CA 1
ATOM 1070 C C . VAL A 1 136 ? -26.272 -6.474 26.417 1.00 87.44 136 VAL A C 1
ATOM 1072 O O . VAL A 1 136 ? -26.153 -6.500 27.641 1.00 87.44 136 VAL A O 1
ATOM 1075 N N . ALA A 1 137 ? -26.244 -7.580 25.671 1.00 87.06 137 ALA A N 1
ATOM 1076 C CA . ALA A 1 137 ? -26.088 -8.917 26.236 1.00 87.06 137 ALA A CA 1
ATOM 1077 C C . ALA A 1 137 ? -24.730 -9.088 26.942 1.00 87.06 137 ALA A C 1
ATOM 1079 O O . ALA A 1 137 ? -24.675 -9.611 28.056 1.00 87.06 137 ALA A O 1
ATOM 1080 N N . VAL A 1 138 ? -23.645 -8.588 26.340 1.00 8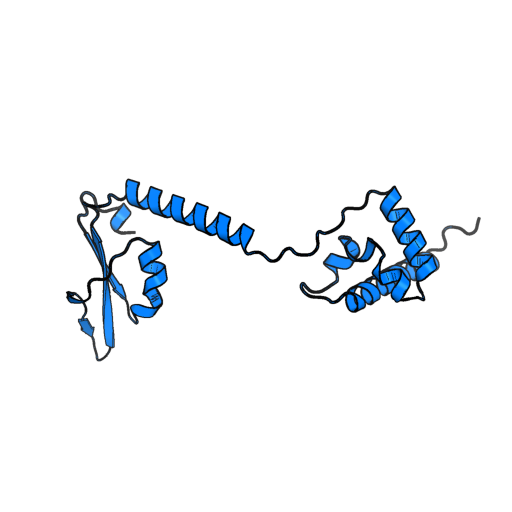8.56 138 VAL A N 1
ATOM 1081 C CA . VAL A 1 138 ? -22.309 -8.583 26.961 1.00 88.56 138 VAL A CA 1
ATOM 1082 C C . VAL A 1 138 ? -22.295 -7.742 28.237 1.00 88.56 138 VAL A C 1
ATOM 1084 O O . VAL A 1 138 ? -21.815 -8.207 29.269 1.00 88.56 138 VAL A O 1
ATOM 1087 N N . LEU A 1 139 ? -22.882 -6.541 28.213 1.00 87.44 139 LEU A N 1
ATOM 1088 C CA . LEU A 1 139 ? -22.988 -5.694 29.403 1.00 87.44 139 LEU A CA 1
ATOM 1089 C C . LEU A 1 139 ? -23.772 -6.385 30.532 1.00 87.44 139 LEU A C 1
ATOM 1091 O O . LEU A 1 139 ? -23.344 -6.353 31.683 1.00 87.44 139 LEU A O 1
ATOM 1095 N N . GLN A 1 140 ? -24.893 -7.038 30.218 1.00 88.25 140 GLN A N 1
ATOM 1096 C CA . GLN A 1 140 ? -25.675 -7.786 31.206 1.00 88.25 140 GLN A CA 1
ATOM 1097 C C . GLN A 1 140 ? -24.885 -8.959 31.795 1.00 88.25 140 GLN A C 1
ATOM 1099 O O . GLN A 1 140 ? -24.933 -9.175 33.006 1.00 88.25 140 GLN A O 1
ATOM 1104 N N . SER A 1 141 ? -24.136 -9.686 30.961 1.00 88.69 141 SER A N 1
ATOM 1105 C CA . SER A 1 141 ? -23.272 -10.781 31.413 1.00 88.69 141 SER A CA 1
ATOM 1106 C C . SER A 1 141 ? -22.198 -10.285 32.380 1.00 88.69 141 SER A C 1
ATOM 1108 O O . SER A 1 141 ? -22.040 -10.856 33.453 1.00 88.69 141 SER A O 1
ATOM 1110 N N . LEU A 1 142 ? -21.517 -9.189 32.038 1.00 89.06 142 LEU A N 1
ATOM 1111 C CA . LEU A 1 142 ? -20.487 -8.569 32.875 1.00 89.06 142 LEU A CA 1
ATOM 1112 C C . LEU A 1 142 ? -21.027 -8.113 34.233 1.00 89.06 142 LEU A C 1
ATOM 1114 O O . LEU A 1 142 ? -20.404 -8.339 35.267 1.00 89.06 142 LEU A O 1
ATOM 1118 N N . VAL A 1 143 ? -22.196 -7.470 34.238 1.00 86.88 143 VAL A N 1
ATOM 1119 C CA . VAL A 1 143 ? -22.848 -7.021 35.475 1.00 86.88 143 VAL A CA 1
ATOM 1120 C C . VAL A 1 143 ? -23.255 -8.215 36.343 1.00 86.88 143 VAL A C 1
ATOM 1122 O O . VAL A 1 143 ? -23.078 -8.170 37.559 1.00 86.88 143 VAL A O 1
ATOM 1125 N N . LYS A 1 144 ? -23.762 -9.294 35.732 1.00 87.81 144 LYS A N 1
ATOM 1126 C CA . LYS A 1 144 ? -24.129 -10.525 36.441 1.00 87.81 144 LYS A CA 1
ATOM 1127 C C . LYS A 1 144 ? -22.911 -11.208 37.056 1.00 87.81 144 LYS A C 1
ATOM 1129 O O . LYS A 1 144 ? -22.942 -11.532 38.235 1.00 87.81 144 LYS A O 1
ATOM 1134 N N . GLU A 1 145 ? -21.837 -11.363 36.288 1.00 87.56 145 GLU A N 1
ATOM 1135 C CA . GLU A 1 145 ? -20.577 -11.949 36.756 1.00 87.56 145 GLU A CA 1
ATOM 1136 C C . GLU A 1 145 ? -19.983 -11.144 37.921 1.00 87.56 145 GLU A C 1
ATOM 1138 O O . GLU A 1 145 ? -19.579 -11.710 38.936 1.00 87.56 145 GLU A O 1
ATOM 1143 N N . ALA A 1 146 ? -19.996 -9.811 37.822 1.00 86.06 146 ALA A N 1
ATOM 1144 C CA . ALA A 1 146 ? -19.550 -8.945 38.907 1.00 86.06 146 ALA A CA 1
ATOM 1145 C C . ALA A 1 146 ? -20.417 -9.104 40.170 1.00 86.06 146 ALA A C 1
ATOM 1147 O O . ALA A 1 146 ? -19.878 -9.170 41.275 1.00 86.06 146 ALA A O 1
ATOM 1148 N N . ALA A 1 147 ? -21.743 -9.201 40.025 1.00 84.44 147 ALA A N 1
ATOM 1149 C CA . ALA A 1 147 ? -22.656 -9.422 41.147 1.00 84.44 147 ALA A CA 1
ATOM 1150 C C . ALA A 1 147 ? -22.446 -10.795 41.812 1.00 84.44 147 ALA A C 1
ATOM 1152 O O . ALA A 1 147 ? -22.391 -10.877 43.037 1.00 84.44 147 ALA A O 1
ATOM 1153 N N . GLU A 1 148 ? -22.255 -11.853 41.021 1.00 86.81 148 GLU A N 1
ATOM 1154 C CA . GLU A 1 148 ? -21.950 -13.203 41.518 1.00 86.81 148 GLU A CA 1
ATOM 1155 C C . GLU A 1 148 ? -20.588 -13.248 42.235 1.00 86.81 148 GLU A C 1
ATOM 1157 O O . GLU A 1 148 ? -20.444 -13.879 43.283 1.00 86.81 148 GLU A O 1
ATOM 1162 N N . SER A 1 149 ? -19.588 -12.521 41.724 1.00 82.44 149 SER A N 1
ATOM 1163 C CA . SER A 1 149 ? -18.282 -12.391 42.378 1.00 82.44 149 SER A CA 1
ATOM 1164 C C . SER A 1 149 ? -18.386 -11.704 43.747 1.00 82.44 149 SER A C 1
ATOM 1166 O O . SER A 1 149 ? -17.761 -12.165 44.707 1.00 82.44 149 SER A O 1
ATOM 1168 N N . LEU A 1 150 ? -19.221 -10.665 43.870 1.00 81.44 150 LEU A N 1
ATOM 1169 C CA . LEU A 1 150 ? -19.500 -10.001 45.149 1.00 81.44 150 LEU A CA 1
ATOM 1170 C C . LEU A 1 150 ? -20.204 -10.933 46.143 1.00 81.44 150 LEU A C 1
ATOM 1172 O O . LEU A 1 150 ? -19.837 -10.948 47.313 1.00 81.44 150 LEU A O 1
ATOM 1176 N N . GLU A 1 151 ? -21.157 -11.749 45.690 1.00 77.25 151 GLU A N 1
ATOM 1177 C CA . GLU A 1 151 ? -21.834 -12.742 46.537 1.00 77.25 151 GLU A CA 1
ATOM 1178 C C . GLU A 1 151 ? -20.865 -13.834 47.033 1.00 77.25 151 GLU A C 1
ATOM 1180 O O . GLU A 1 151 ? -20.950 -14.289 48.174 1.00 77.25 151 GLU A O 1
ATOM 1185 N N . SER A 1 152 ? -19.883 -14.207 46.204 1.00 71.00 152 SER A N 1
ATOM 1186 C CA . SER A 1 152 ? -18.845 -15.194 46.539 1.00 71.00 152 SER A CA 1
ATOM 1187 C C . SER A 1 152 ? -17.739 -14.673 47.473 1.00 71.00 152 SER A C 1
ATOM 1189 O O . SER A 1 152 ? -16.979 -15.467 48.032 1.00 71.00 152 SER A O 1
ATOM 1191 N N . CYS A 1 153 ? -17.647 -13.354 47.674 1.00 52.34 153 CYS A N 1
ATOM 1192 C CA . CYS A 1 153 ? -16.728 -12.717 48.613 1.00 52.34 153 CYS A CA 1
ATOM 1193 C C . CYS A 1 153 ? -17.487 -12.263 49.871 1.00 52.34 153 CYS A C 1
ATOM 1195 O O . CYS A 1 153 ? -18.036 -11.163 49.886 1.00 52.34 153 CYS A O 1
ATOM 1197 N N . PRO A 1 154 ? -17.478 -13.032 50.978 1.00 59.06 154 PRO A N 1
ATOM 1198 C CA . PRO A 1 154 ? -18.090 -12.612 52.232 1.00 59.06 154 PRO A CA 1
ATOM 1199 C C . PRO A 1 154 ? -17.187 -11.583 52.929 1.00 59.06 154 PRO A C 1
ATOM 1201 O O . PRO A 1 154 ? -16.558 -11.862 53.948 1.00 59.06 154 PRO A O 1
ATOM 1204 N N . ARG A 1 155 ? -17.070 -10.381 52.369 1.00 56.06 155 ARG A N 1
ATOM 1205 C CA . ARG A 1 155 ? -16.496 -9.215 53.048 1.00 56.06 155 ARG A CA 1
ATOM 1206 C C . ARG A 1 155 ? -17.436 -8.037 52.865 1.00 56.06 155 ARG A C 1
ATOM 1208 O O . ARG A 1 155 ? -17.189 -7.174 52.042 1.00 56.06 155 ARG A O 1
ATOM 1215 N N . ASP A 1 156 ? -18.560 -8.120 53.574 1.00 51.62 156 ASP A N 1
ATOM 1216 C CA . ASP A 1 156 ? -19.068 -7.061 54.456 1.00 51.62 156 ASP A CA 1
ATOM 1217 C C . ASP A 1 156 ? -20.378 -7.535 55.104 1.00 51.62 156 ASP A C 1
ATOM 1219 O O . ASP A 1 156 ? -21.484 -7.123 54.771 1.00 51.62 156 ASP A O 1
ATOM 1223 N N . ALA A 1 157 ? -20.237 -8.447 56.069 1.00 46.00 157 ALA A N 1
ATOM 1224 C CA . ALA A 1 157 ? -21.217 -8.616 57.135 1.00 46.00 157 ALA A CA 1
ATOM 1225 C C . ALA A 1 157 ? -20.688 -7.917 58.396 1.00 46.00 157 ALA A C 1
ATOM 1227 O O . ALA A 1 157 ? -20.332 -8.589 59.366 1.00 46.00 157 ALA A O 1
ATOM 1228 N N . LYS A 1 158 ? -20.565 -6.583 58.336 1.00 32.22 158 LYS A N 1
ATOM 1229 C CA . LYS A 1 158 ? -20.754 -5.607 59.429 1.00 32.22 158 LYS A CA 1
ATOM 1230 C C . LYS A 1 158 ? -20.283 -4.216 59.035 1.00 32.22 158 LYS A C 1
ATOM 1232 O O . LYS A 1 158 ? -19.125 -4.106 58.589 1.00 32.22 158 LYS A O 1
#

Radius of gyration: 29.7 Å; chains: 1; bounding box: 62×34×87 Å

Secondary structure (DSSP, 8-state):
-HHHH-TT--EEEEEEESGGGGHHHHHHTTPEE-GGG-EEETTEEEEEEEEETTTS-HHHHHHHHHHHHHHHHHHHHHHS--PPPPP---HHHHHHHHHHHHHTTT-HHHHTT-GGGGSHHHHTTS-TT--HHHHHHHHHHHHHHHHHHHHHS-----

Sequence (158 aa):
QHHRTTQGLAFTFFACAEPEDWAVMFAYADLARIPEADFEVGGRRYGVYGHDWRVLPMKAWQALLAQREIAASAQAVQTSPVSEPMVVLSQPEFVEAVRDALQGFSRCDALKGNPLLRSRLVMQQVKDNADTNERVAVLQSLVKEAAESLESCPRDAK

pLDDT: mean 84.14, std 12.25, range [32.22, 97.62]

Foldseek 3Di:
DCLVPDPPDFKDKDKDFPVVVCVVVCVLQVWAWDQVPWDDDPNTIITMTMDGCVVPPPVNSVVSNVVSVVVVVVVVVVPPPPQPDQDDDDPVLVVVLLVQCVVCVVPLVSNLPRSVLSHPQLVVVDDSDDDSSSSSVSVSVVNVVVVVVVVVDPPDPD